Protein AF-A0A4V0XE23-F1 (afdb_monomer)

Solvent-accessible surface area (backbone atoms only — not comparable to full-atom values): 9603 Å² total; per-residue (Å²): 141,79,86,83,82,80,82,74,90,73,87,86,81,76,83,82,90,86,86,88,51,67,79,56,52,68,72,70,75,72,90,60,49,76,46,75,50,50,53,59,60,95,50,68,61,36,74,66,18,71,73,48,71,48,74,57,97,67,31,38,40,39,40,84,46,73,23,21,27,29,32,74,46,88,91,28,22,31,38,49,41,62,84,64,29,42,39,39,39,31,46,48,89,94,42,49,31,25,47,54,32,42,30,34,25,34,86,41,59,82,47,62,60,44,66,33,38,39,45,30,32,23,68,73,69,43,63,42,79,48,79,46,76,49,73,53,45,38,51,63,78,45,77,43,77,34,88,82,43,50,49,20,48,32,37,37,37,37,36,42,81,43,26,43,34,38,38,35,34,30,70

Radius of gyration: 17.95 Å; Cα contacts (8 Å, |Δi|>4): 398; chains: 1; bounding box: 54×28×55 Å

Secondary structure (DSSP, 8-state):
--PPPPPP----------S--HHHHHTT--PPPEEEEETTSSPPPBTTBPSS-EEETTEEEEETTTT-EEEEEGGGEEEESSSSEEEEEEESTT--BEEEEEEEEESSTT----EEEEEEEETTS-EEEEEEEPPTT--S-EEEE-TT--SEEEEEEEEETEEEEEEEEE-

Nearest PDB structures (foldseek):
  7rgw-assembly1_A  TM=5.720E-01  e=1.397E-02  Homo sapiens
  1o59-assembly1_A  TM=6.093E-01  e=2.661E-02  Saccharomyces cerevisiae
  4qaw-assembly7_G  TM=5.269E-01  e=2.522E-02  Paenibacillus barcinonensis
  8auw-assembly1_B  TM=6.608E-01  e=1.018E-01  Homo sapiens
  1sg3-assembly1_B  TM=5.186E-01  e=2.963E-02  Saccharomyces cerevisiae

Sequence (171 aa):
MRPTRTNVMGNRVERTGQGDSDERAESCRRELTVGRVLFGAGFPEGCPSEQGPWREAGLSFTNNRGNRWCSRYDYGFISSYGWPSQIKINPGADKTFALLAITVCHLNAVVREQFMVLDGVQCGGTHVTITRRTRARLTTPQSFLTPGLDNLYSLTISLGWLSLGELVVAS

Foldseek 3Di:
DDDDDDDDDDDDDDWDDDDDQDVQVVLQDDAWDKDKDFLLPQHFADQFGDADWDDDPQKTKAKPQNRTKYDDDPQTWIAHNDPDIKIKMAGPPSYFKAFFKWKKFASAQQAAKDKKWKWFQAGVRIIDIDIDIDHHRTRDIDMDGDPPRGRTRMIMIGQGRMTTGMTTMID

pLDDT: mean 77.7, std 19.17, range [31.7, 97.44]

Structure (mmCIF, N/CA/C/O backbone):
data_AF-A0A4V0XE23-F1
#
_entry.id   AF-A0A4V0XE23-F1
#
loop_
_atom_site.group_PDB
_atom_site.id
_atom_site.type_symbol
_atom_site.label_atom_id
_atom_site.label_alt_id
_atom_site.label_comp_id
_atom_site.label_asym_id
_atom_site.label_entity_id
_atom_site.label_seq_id
_atom_site.pdbx_PDB_ins_code
_atom_site.Cartn_x
_atom_site.Cartn_y
_atom_site.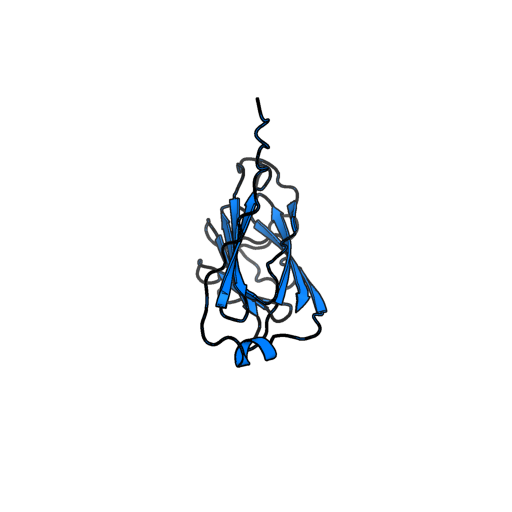Cartn_z
_atom_site.occupancy
_atom_site.B_iso_or_equiv
_atom_site.auth_seq_id
_atom_site.auth_comp_id
_atom_site.auth_asym_id
_atom_site.auth_atom_id
_atom_site.pdbx_PDB_model_num
ATOM 1 N N . MET A 1 1 ? 37.372 10.032 36.457 1.00 37.94 1 MET A N 1
ATOM 2 C CA . MET A 1 1 ? 37.051 9.472 35.126 1.00 37.94 1 MET A CA 1
ATOM 3 C C . MET A 1 1 ? 35.825 8.578 35.265 1.00 37.94 1 MET A C 1
ATOM 5 O O . MET A 1 1 ? 35.909 7.568 35.947 1.00 37.94 1 MET A O 1
ATOM 9 N N . ARG A 1 2 ? 34.672 8.989 34.726 1.00 31.70 2 ARG A N 1
ATOM 10 C CA . ARG A 1 2 ? 33.452 8.163 34.636 1.00 31.70 2 ARG A CA 1
ATOM 11 C C . ARG A 1 2 ? 33.207 7.871 33.152 1.00 31.70 2 ARG A C 1
ATOM 13 O O . ARG A 1 2 ? 33.330 8.812 32.371 1.00 31.70 2 ARG A O 1
ATOM 20 N N . PRO A 1 3 ? 32.898 6.630 32.744 1.00 34.66 3 PRO A N 1
ATOM 21 C CA . PRO A 1 3 ? 32.689 6.328 31.339 1.00 34.66 3 PRO A CA 1
ATOM 22 C C . PRO A 1 3 ? 31.281 6.746 30.905 1.00 34.66 3 PRO A C 1
ATOM 24 O O . PRO A 1 3 ? 30.278 6.386 31.523 1.00 34.66 3 PRO A O 1
ATOM 27 N N . THR A 1 4 ? 31.232 7.504 29.816 1.00 31.83 4 THR A N 1
ATOM 28 C CA . THR A 1 4 ? 30.037 7.826 29.038 1.00 31.83 4 THR A CA 1
ATOM 29 C C . THR A 1 4 ? 29.509 6.541 28.398 1.00 31.83 4 THR A C 1
ATOM 31 O O . THR A 1 4 ? 30.230 5.891 27.643 1.00 31.83 4 THR A O 1
ATOM 34 N N . ARG A 1 5 ? 28.263 6.148 28.689 1.00 33.94 5 ARG A N 1
ATOM 35 C CA . ARG A 1 5 ? 27.577 5.102 27.917 1.00 33.94 5 ARG A CA 1
ATOM 36 C C . ARG A 1 5 ? 26.957 5.724 26.668 1.00 33.94 5 ARG A C 1
ATOM 38 O O . ARG A 1 5 ? 26.112 6.609 26.755 1.00 33.94 5 ARG A O 1
ATOM 45 N N . THR A 1 6 ? 27.414 5.234 25.525 1.00 33.50 6 THR A N 1
ATOM 46 C CA . THR A 1 6 ? 26.929 5.503 24.172 1.00 33.50 6 THR A CA 1
ATOM 47 C C . THR A 1 6 ? 25.473 5.053 24.025 1.00 33.50 6 THR A C 1
ATOM 49 O O . THR A 1 6 ? 25.168 3.877 24.217 1.00 33.50 6 THR A O 1
ATOM 52 N N . ASN A 1 7 ? 24.580 5.979 23.670 1.00 33.03 7 ASN A N 1
ATOM 53 C CA . ASN A 1 7 ? 23.220 5.662 23.234 1.00 33.03 7 ASN A CA 1
ATOM 54 C C . ASN A 1 7 ? 23.277 4.999 21.850 1.00 33.03 7 ASN A C 1
ATOM 56 O O . ASN A 1 7 ? 23.792 5.582 20.895 1.00 33.03 7 ASN A O 1
ATOM 60 N N . VAL A 1 8 ? 22.750 3.780 21.749 1.00 38.47 8 VAL A N 1
ATOM 61 C CA . VAL A 1 8 ? 22.537 3.069 20.484 1.00 38.47 8 VAL A CA 1
ATOM 62 C C . VAL A 1 8 ? 21.305 3.662 19.794 1.00 38.47 8 VAL A C 1
ATOM 64 O O . VAL A 1 8 ? 20.291 3.915 20.441 1.00 38.47 8 VAL A O 1
ATOM 67 N N . MET A 1 9 ? 21.434 3.917 18.487 1.00 35.41 9 MET A N 1
ATOM 68 C CA . MET A 1 9 ? 20.431 4.529 17.609 1.00 35.41 9 MET A CA 1
ATOM 69 C C . MET A 1 9 ? 19.022 3.960 17.818 1.00 35.41 9 MET A C 1
ATOM 71 O O . MET A 1 9 ? 18.783 2.768 17.631 1.00 35.41 9 MET A O 1
ATOM 75 N N . GLY A 1 10 ? 18.103 4.849 18.195 1.00 34.12 10 GLY A N 1
ATOM 76 C CA . GLY A 1 10 ? 16.710 4.541 18.486 1.00 34.12 10 GLY A CA 1
ATOM 77 C C . GLY A 1 10 ? 15.831 4.467 17.239 1.00 34.12 10 GLY A C 1
ATOM 78 O O . GLY A 1 10 ? 15.929 5.290 16.330 1.00 34.12 10 GLY A O 1
ATOM 79 N N . ASN A 1 11 ? 14.911 3.503 17.250 1.00 37.56 11 ASN A N 1
ATOM 80 C CA . ASN A 1 11 ? 13.690 3.549 16.457 1.00 37.56 11 ASN A CA 1
ATOM 81 C C . ASN A 1 11 ? 12.875 4.763 16.922 1.00 37.56 11 ASN A C 1
ATOM 83 O O . ASN A 1 11 ? 12.450 4.810 18.077 1.00 37.56 11 ASN A O 1
ATOM 87 N N . ARG A 1 12 ? 12.673 5.757 16.054 1.00 38.53 12 ARG A N 1
ATOM 88 C CA . ARG A 1 12 ? 11.839 6.920 16.372 1.00 38.53 12 ARG A CA 1
ATOM 89 C C . ARG A 1 12 ? 10.411 6.638 15.916 1.00 38.53 12 ARG A C 1
ATOM 91 O O . ARG A 1 12 ? 10.129 6.645 14.724 1.00 38.53 12 ARG A O 1
ATOM 98 N N . VAL A 1 13 ? 9.541 6.359 16.879 1.00 41.22 13 VAL A N 1
ATOM 99 C CA . VAL A 1 13 ? 8.085 6.352 16.708 1.00 41.22 13 VAL A CA 1
ATOM 100 C C . VAL A 1 13 ? 7.589 7.667 17.297 1.00 41.22 13 VAL A C 1
ATOM 102 O O . VAL A 1 13 ? 7.742 7.888 18.496 1.00 41.22 13 VAL A O 1
ATOM 105 N N . GLU A 1 14 ? 7.049 8.560 16.473 1.00 38.91 14 GLU A N 1
ATOM 106 C CA . GLU A 1 14 ? 6.388 9.775 16.956 1.00 38.91 14 GLU A CA 1
ATOM 107 C C . GLU A 1 14 ? 4.887 9.506 17.054 1.00 38.91 14 GLU A C 1
ATOM 109 O O . GLU A 1 14 ? 4.259 9.133 16.069 1.00 38.91 14 GLU A O 1
ATOM 114 N N . ARG A 1 15 ? 4.322 9.652 18.257 1.00 38.53 15 ARG A N 1
ATOM 115 C CA . ARG A 1 15 ? 2.874 9.639 18.496 1.00 38.53 15 ARG A CA 1
ATOM 116 C C . ARG A 1 15 ? 2.469 11.013 19.007 1.00 38.53 15 ARG A C 1
ATOM 118 O O . ARG A 1 15 ? 3.000 11.466 20.018 1.00 38.53 15 ARG A O 1
ATOM 125 N N . THR A 1 16 ? 1.515 11.650 18.347 1.00 48.06 16 THR A N 1
ATOM 126 C CA . THR A 1 16 ? 0.855 12.868 18.824 1.00 48.06 16 THR A CA 1
ATOM 127 C C . THR A 1 16 ? -0.654 12.681 18.713 1.00 48.06 16 THR A C 1
ATOM 129 O O . THR A 1 16 ? -1.159 12.316 17.656 1.00 48.06 16 THR A O 1
ATOM 132 N N . GLY A 1 17 ? -1.372 12.912 19.815 1.00 39.53 17 GLY A N 1
ATOM 133 C CA . GLY A 1 17 ? -2.836 12.931 19.839 1.00 39.53 17 GLY A CA 1
ATOM 134 C C . GLY A 1 17 ? -3.413 12.649 21.225 1.00 39.53 17 GLY A C 1
ATOM 135 O O . GLY A 1 17 ? -3.223 11.563 21.762 1.00 39.53 17 GLY A O 1
ATOM 136 N N . GLN A 1 18 ? -4.122 13.632 21.786 1.00 44.66 18 GLN A N 1
ATOM 137 C CA . GLN A 1 18 ? -4.947 13.511 22.988 1.00 44.66 18 GLN A CA 1
ATOM 138 C C . GLN A 1 18 ? -6.285 14.220 22.736 1.00 44.66 18 GLN A C 1
ATOM 140 O O . GLN A 1 18 ? -6.281 15.390 22.358 1.00 44.66 18 GLN A O 1
ATOM 145 N N . GLY A 1 19 ? -7.396 13.503 22.948 1.00 41.81 19 GLY A N 1
ATOM 146 C CA . GLY A 1 19 ? -8.774 14.015 22.915 1.00 41.81 19 GLY A CA 1
ATOM 147 C C . GLY A 1 19 ? -9.736 13.129 22.106 1.00 41.81 19 GLY A C 1
ATOM 148 O O . GLY A 1 19 ? -9.580 13.032 20.895 1.00 41.81 19 GLY A O 1
ATOM 149 N N . ASP A 1 20 ? -10.717 12.524 22.790 1.00 42.09 20 ASP A N 1
ATOM 150 C CA . ASP A 1 20 ? -11.895 11.774 22.286 1.00 42.09 20 ASP A CA 1
ATOM 151 C C . ASP A 1 20 ? -11.689 10.364 21.684 1.00 42.09 20 ASP A C 1
ATOM 153 O O . ASP A 1 20 ? -12.219 10.020 20.627 1.00 42.09 20 ASP A O 1
ATOM 157 N N . SER A 1 21 ? -10.940 9.500 22.379 1.00 54.06 21 SER A N 1
ATOM 158 C CA . SER A 1 21 ? -10.555 8.155 21.913 1.00 54.06 21 SER A CA 1
ATOM 159 C C . SER A 1 21 ? -11.509 7.002 22.252 1.00 54.06 21 SER A C 1
ATOM 161 O O . SER A 1 21 ? -11.397 5.945 21.631 1.00 54.06 21 SER A O 1
ATOM 163 N N . ASP A 1 22 ? -12.424 7.151 23.209 1.00 46.91 22 ASP A N 1
ATOM 164 C CA . ASP A 1 22 ? -12.903 5.965 23.938 1.00 46.91 22 ASP A CA 1
ATOM 165 C C . ASP A 1 22 ? -14.047 5.211 23.229 1.00 46.91 22 ASP A C 1
ATOM 167 O O . ASP A 1 22 ? -14.004 3.986 23.153 1.00 46.91 22 ASP A O 1
ATOM 171 N N . GLU A 1 23 ? -14.992 5.895 22.572 1.00 45.28 23 GLU A N 1
ATOM 172 C CA . GLU A 1 23 ? -16.028 5.215 21.761 1.00 45.28 23 GLU A CA 1
ATOM 173 C C . GLU A 1 23 ? -15.490 4.669 20.426 1.00 45.28 23 GLU A C 1
ATOM 175 O O . GLU A 1 23 ? -15.979 3.664 19.908 1.00 45.28 23 GLU A O 1
ATOM 180 N N . ARG A 1 24 ? -14.443 5.290 19.866 1.00 48.53 24 ARG A N 1
ATOM 181 C CA . ARG A 1 24 ? -13.800 4.813 18.629 1.00 48.53 24 ARG A CA 1
ATOM 182 C C . ARG A 1 24 ? -12.852 3.639 18.874 1.00 48.53 24 ARG A C 1
ATOM 184 O O . ARG A 1 24 ? -12.697 2.811 17.982 1.00 48.53 24 ARG A O 1
ATOM 191 N N . ALA A 1 25 ? -12.233 3.553 20.052 1.00 46.69 25 ALA A N 1
ATOM 192 C CA . ALA A 1 25 ? -11.302 2.480 20.401 1.00 46.69 25 ALA A CA 1
ATOM 193 C C . ALA A 1 25 ? -11.997 1.121 20.603 1.00 46.69 25 ALA A C 1
ATOM 195 O O . ALA A 1 25 ? -11.429 0.090 20.230 1.00 46.69 25 ALA A O 1
ATOM 196 N N . GLU A 1 26 ? -13.227 1.107 21.126 1.00 45.44 26 GLU A N 1
ATOM 197 C CA . GLU A 1 26 ? -13.966 -0.131 21.422 1.00 45.44 26 GLU A CA 1
ATOM 198 C C . GLU A 1 26 ? -14.444 -0.848 20.140 1.00 45.44 26 GLU A C 1
ATOM 200 O O . GLU A 1 26 ? -14.482 -2.076 20.077 1.00 45.44 26 GLU A O 1
ATOM 205 N N . SER A 1 27 ? -14.700 -0.110 19.051 1.00 50.97 27 SER A N 1
ATOM 206 C CA . SER A 1 27 ? -15.101 -0.681 17.751 1.00 50.97 27 SER A CA 1
ATOM 207 C C . SER A 1 27 ? -13.962 -1.395 16.993 1.00 50.97 27 SER A C 1
ATOM 209 O O . SER A 1 27 ? -14.199 -1.957 15.920 1.00 50.97 27 SER A O 1
ATOM 211 N N . CYS A 1 28 ? -12.728 -1.377 17.511 1.00 53.59 28 CYS A N 1
ATOM 212 C CA . CYS A 1 28 ? -11.514 -1.748 16.772 1.00 53.59 28 CYS A CA 1
ATOM 213 C C . CYS A 1 28 ? -10.889 -3.100 17.172 1.00 53.59 28 CYS A C 1
ATOM 215 O O . CYS A 1 28 ? -9.766 -3.399 16.769 1.00 53.59 28 CYS A O 1
ATOM 217 N N . ARG A 1 29 ? -11.601 -3.952 17.924 1.00 52.47 29 ARG A N 1
ATOM 218 C CA . ARG A 1 29 ? -11.175 -5.336 18.207 1.00 52.47 29 ARG A CA 1
ATOM 219 C C . ARG A 1 29 ? -12.088 -6.343 17.516 1.00 52.47 29 ARG A C 1
ATOM 221 O O . ARG A 1 29 ? -13.217 -6.562 17.941 1.00 52.47 29 ARG A O 1
ATOM 228 N N . ARG A 1 30 ? -11.580 -6.991 16.469 1.00 55.75 30 ARG A N 1
ATOM 229 C CA . ARG A 1 30 ? -12.173 -8.194 15.866 1.00 55.75 30 ARG A CA 1
ATOM 230 C C . ARG A 1 30 ? -11.077 -9.219 15.595 1.00 55.75 30 ARG A C 1
ATOM 232 O O . ARG A 1 30 ? -9.915 -8.850 15.438 1.00 55.75 30 ARG A O 1
ATOM 239 N N . GLU A 1 31 ? -11.450 -10.496 15.576 1.00 55.56 31 GLU A N 1
ATOM 240 C CA . GLU A 1 31 ? -10.579 -11.568 15.091 1.00 55.56 31 GLU A CA 1
ATOM 241 C C . GLU A 1 31 ? -10.178 -11.271 13.642 1.00 55.56 31 GLU A C 1
ATOM 243 O O . GLU A 1 31 ? -11.039 -11.065 12.788 1.00 55.56 31 GLU A O 1
ATOM 248 N N . LEU A 1 32 ? -8.871 -11.204 13.383 1.00 62.53 32 LEU A N 1
ATOM 249 C CA . LEU A 1 32 ? -8.323 -10.899 12.065 1.00 62.53 32 LEU A CA 1
ATOM 250 C C . LEU A 1 32 ? -8.039 -12.202 11.319 1.00 62.53 32 LEU A C 1
ATOM 252 O O . LEU A 1 32 ? -7.315 -13.063 11.825 1.00 62.53 32 LEU A O 1
ATOM 256 N N . THR A 1 33 ? -8.540 -12.328 10.092 1.00 74.56 33 THR A N 1
ATOM 257 C CA . THR A 1 33 ? -8.155 -13.428 9.202 1.00 74.56 33 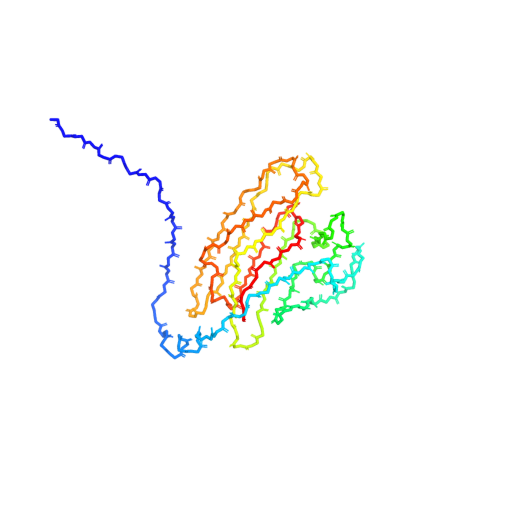THR A CA 1
ATOM 258 C C . THR A 1 33 ? -6.950 -12.999 8.377 1.00 74.56 33 THR A C 1
ATOM 260 O O . THR A 1 33 ? -6.978 -11.962 7.716 1.00 74.56 33 THR A O 1
ATOM 263 N N . VAL A 1 34 ? -5.875 -13.793 8.402 1.00 82.06 34 VAL A N 1
ATOM 264 C CA . VAL A 1 34 ? -4.686 -13.529 7.580 1.00 82.06 34 VAL A CA 1
ATOM 265 C C . VAL A 1 34 ? -4.951 -13.966 6.141 1.00 82.06 34 VAL A C 1
ATOM 267 O O . VAL A 1 34 ? -5.307 -15.115 5.888 1.00 82.06 34 VAL A O 1
ATOM 270 N N . GLY A 1 35 ? -4.735 -13.053 5.199 1.00 82.25 35 GLY A N 1
ATOM 271 C CA . GLY A 1 35 ? -4.907 -13.269 3.768 1.00 82.25 35 GLY A CA 1
ATOM 272 C C . GLY A 1 35 ? -3.738 -12.723 2.949 1.00 82.25 35 GLY A C 1
ATOM 273 O O . GLY A 1 35 ? -2.909 -11.945 3.427 1.00 82.25 35 GLY A O 1
ATOM 274 N N . ARG A 1 36 ? -3.669 -13.143 1.682 1.00 84.12 36 ARG A N 1
ATOM 275 C CA . ARG A 1 36 ? -2.689 -12.657 0.702 1.00 84.12 36 ARG A CA 1
ATOM 276 C C . ARG A 1 36 ? -3.428 -11.931 -0.411 1.00 84.12 36 ARG A C 1
ATOM 278 O O . ARG A 1 36 ? -4.328 -12.500 -1.020 1.00 84.12 36 ARG A O 1
ATOM 285 N N . VAL A 1 37 ? -3.020 -10.700 -0.690 1.00 81.50 37 VAL A N 1
ATOM 286 C CA . VAL A 1 37 ? -3.464 -9.943 -1.862 1.00 81.50 37 VAL A CA 1
ATOM 287 C C . VAL A 1 37 ? -2.404 -10.116 -2.939 1.00 81.50 37 VAL A C 1
ATOM 289 O O . VAL A 1 37 ? -1.295 -9.586 -2.826 1.00 81.50 37 VAL A O 1
ATOM 292 N N . LEU A 1 38 ? -2.745 -10.885 -3.970 1.00 76.44 38 LEU A N 1
ATOM 293 C CA . LEU A 1 38 ? -1.879 -11.148 -5.112 1.00 76.44 38 LEU A CA 1
ATOM 294 C C . LEU A 1 38 ? -2.316 -10.268 -6.280 1.00 76.44 38 LEU A C 1
ATOM 296 O O . LEU A 1 38 ? -3.317 -10.549 -6.930 1.00 76.44 38 LEU A O 1
ATOM 300 N N . PHE A 1 39 ? -1.533 -9.241 -6.603 1.00 69.00 39 PHE A N 1
ATOM 301 C CA . PHE A 1 39 ? -1.841 -8.348 -7.728 1.00 69.00 39 PHE A CA 1
ATOM 302 C C . PHE A 1 39 ? -1.700 -9.024 -9.104 1.00 69.00 39 PHE A C 1
ATOM 304 O O . PHE A 1 39 ? -2.034 -8.438 -10.127 1.00 69.00 39 PHE A O 1
ATOM 311 N N . GLY A 1 40 ? -1.231 -10.273 -9.146 1.00 63.06 40 GLY A N 1
ATOM 312 C CA . GLY A 1 40 ? -1.217 -11.089 -10.356 1.00 63.06 40 GLY A CA 1
ATOM 313 C C . GLY A 1 40 ? -2.573 -11.711 -10.714 1.00 63.06 40 GLY A C 1
ATOM 314 O O . GLY A 1 40 ? -2.747 -12.100 -11.869 1.00 63.06 40 GLY A O 1
ATOM 315 N N . ALA A 1 41 ? -3.528 -11.816 -9.781 1.00 64.62 41 ALA A N 1
ATOM 316 C CA . ALA A 1 41 ? -4.827 -12.466 -9.986 1.00 64.62 41 ALA A CA 1
ATOM 317 C C . ALA A 1 41 ? -5.974 -11.450 -9.858 1.00 64.62 41 ALA A C 1
ATOM 319 O O . ALA A 1 41 ? -6.069 -10.750 -8.859 1.00 64.62 41 ALA A O 1
ATOM 320 N N . GLY A 1 42 ? -6.833 -11.342 -10.879 1.00 67.69 42 GLY A N 1
ATOM 321 C CA . GLY A 1 42 ? -8.009 -10.454 -10.847 1.00 67.69 42 GLY A CA 1
ATOM 322 C C . GLY A 1 42 ? -7.710 -8.951 -10.939 1.00 67.69 42 GLY A C 1
ATOM 323 O O . GLY A 1 42 ? -8.607 -8.134 -10.742 1.00 67.69 42 GLY A O 1
ATOM 324 N N . PHE A 1 43 ? -6.464 -8.571 -11.224 1.00 74.44 43 PHE A N 1
ATOM 325 C CA . PHE A 1 43 ? -6.056 -7.178 -11.384 1.00 74.44 43 PHE A CA 1
ATOM 326 C C . PHE A 1 43 ? -6.382 -6.650 -12.794 1.00 74.44 43 PHE A C 1
ATOM 328 O O . PHE A 1 43 ? -6.247 -7.422 -13.746 1.00 74.44 43 PHE A O 1
ATOM 335 N N . PRO A 1 44 ? -6.781 -5.370 -12.968 1.00 78.12 44 PRO A N 1
ATOM 336 C CA . PRO A 1 44 ? -7.109 -4.820 -14.283 1.00 78.12 44 PRO A CA 1
ATOM 337 C C . PRO A 1 44 ? -5.942 -4.962 -15.258 1.00 78.12 44 PRO A C 1
ATOM 339 O O . PRO A 1 44 ? -4.841 -4.502 -14.952 1.00 78.12 44 PRO A O 1
ATOM 342 N N . GLU A 1 45 ? -6.177 -5.590 -16.410 1.00 79.94 45 GLU A N 1
ATOM 343 C CA . GLU A 1 45 ? -5.158 -5.827 -17.439 1.00 79.94 45 GLU A CA 1
ATOM 344 C C . GLU 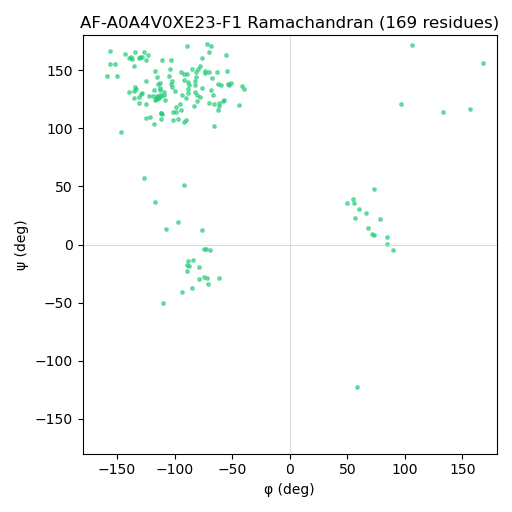A 1 45 ? -4.870 -4.566 -18.274 1.00 79.94 45 GLU A C 1
ATOM 346 O O . GLU A 1 45 ? -5.730 -3.696 -18.431 1.00 79.94 45 GLU A O 1
ATOM 351 N N . GLY A 1 46 ? -3.657 -4.477 -18.830 1.00 80.38 46 GLY A N 1
ATOM 352 C CA . GLY A 1 46 ? -3.254 -3.437 -19.781 1.00 80.38 46 GLY A CA 1
ATOM 353 C C . GLY A 1 46 ? -2.322 -2.366 -19.206 1.00 80.38 46 GLY A C 1
ATOM 354 O O . GLY A 1 46 ? -2.052 -2.302 -18.006 1.00 80.38 46 GLY A O 1
ATOM 355 N N . CYS A 1 47 ? -1.804 -1.512 -20.096 1.00 82.31 47 CYS A N 1
ATOM 356 C CA . CYS A 1 47 ? -0.983 -0.350 -19.747 1.00 82.31 47 CYS A CA 1
ATOM 357 C C . CYS A 1 47 ? -1.233 0.801 -20.751 1.00 82.31 47 CYS A C 1
ATOM 359 O O . CYS A 1 47 ? -0.636 0.804 -21.830 1.00 82.31 47 CYS A O 1
ATOM 361 N N . PRO A 1 48 ? -2.107 1.777 -20.426 1.00 86.00 48 PRO A N 1
ATOM 362 C CA . PRO A 1 48 ? -2.927 1.838 -19.212 1.00 86.00 48 PRO A CA 1
ATOM 363 C C . PRO A 1 48 ? -4.045 0.785 -19.204 1.00 86.00 48 PRO A C 1
ATOM 365 O O . PRO A 1 48 ? -4.601 0.460 -20.249 1.00 86.00 48 PRO A O 1
ATOM 368 N N . SER A 1 49 ? -4.406 0.305 -18.017 1.00 85.75 49 SER A N 1
ATOM 369 C CA . SER A 1 49 ? -5.643 -0.443 -17.784 1.00 85.75 49 SER A CA 1
ATOM 370 C C . SER A 1 49 ? -6.884 0.441 -17.937 1.00 85.75 49 SER A C 1
ATOM 372 O O . SER A 1 49 ? -6.795 1.677 -17.944 1.00 85.75 49 SER A O 1
ATOM 374 N N . GLU A 1 50 ? -8.062 -0.185 -17.929 1.00 85.06 50 GLU A N 1
ATOM 375 C CA . GLU A 1 50 ? -9.313 0.529 -17.671 1.00 85.06 50 GLU A CA 1
ATOM 376 C C . GLU A 1 50 ? -9.248 1.304 -16.346 1.00 85.06 50 GLU A C 1
ATOM 378 O O . GLU A 1 50 ? -8.537 0.936 -15.403 1.00 85.06 50 GLU A O 1
ATOM 383 N N . GLN A 1 51 ? -9.971 2.421 -16.302 1.00 88.25 51 GLN A N 1
ATOM 384 C CA . GLN A 1 51 ? -9.993 3.322 -15.159 1.00 88.25 51 GLN A CA 1
ATOM 385 C C . GLN A 1 51 ? -10.937 2.796 -14.075 1.00 88.25 51 GLN A C 1
ATOM 387 O O . GLN A 1 51 ? -12.136 2.670 -14.306 1.00 88.25 51 GLN A O 1
ATOM 392 N N . GLY A 1 52 ? -10.423 2.596 -12.860 1.00 87.38 52 GLY A N 1
ATOM 393 C CA . GLY A 1 52 ? -11.270 2.252 -11.719 1.00 87.38 52 GLY A CA 1
ATOM 394 C C . GLY A 1 52 ? -10.503 1.782 -10.482 1.00 87.38 52 GLY A C 1
ATOM 395 O O . GLY A 1 52 ? -9.360 1.329 -10.591 1.00 87.38 52 GLY A O 1
ATOM 396 N N . PRO A 1 53 ? -11.104 1.904 -9.282 1.00 88.94 53 PRO A N 1
ATOM 397 C CA . PRO A 1 53 ? -10.534 1.302 -8.086 1.00 88.94 53 PRO A CA 1
ATOM 398 C C . PRO A 1 53 ? -10.485 -0.219 -8.251 1.00 88.94 53 PRO A C 1
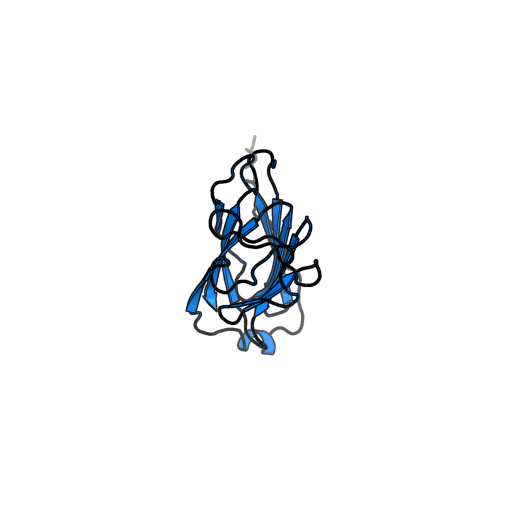ATOM 400 O O . PRO A 1 53 ? -11.452 -0.828 -8.708 1.00 88.94 53 PRO A O 1
ATOM 403 N N . TRP A 1 54 ? -9.389 -0.834 -7.823 1.00 88.38 54 TRP A N 1
ATOM 404 C CA . TRP A 1 54 ? -9.308 -2.288 -7.719 1.00 88.38 54 TRP A CA 1
ATOM 405 C C . TRP A 1 54 ? -9.722 -2.733 -6.316 1.00 88.38 54 TRP A C 1
ATOM 407 O O . TRP A 1 54 ? -9.515 -1.997 -5.349 1.00 88.38 54 TRP A O 1
ATOM 417 N N . ARG A 1 55 ? -10.344 -3.905 -6.184 1.00 89.12 55 ARG A N 1
ATOM 418 C CA . ARG A 1 55 ? -10.848 -4.414 -4.905 1.00 89.12 55 ARG A CA 1
ATOM 419 C C . ARG A 1 55 ? -10.479 -5.877 -4.749 1.00 89.12 55 ARG A C 1
ATOM 421 O O . ARG A 1 55 ? -10.719 -6.652 -5.663 1.00 89.12 55 ARG A O 1
ATOM 428 N N . GLU A 1 56 ? -9.944 -6.228 -3.589 1.00 86.94 56 GLU A N 1
ATOM 429 C CA . GLU A 1 56 ? -9.518 -7.590 -3.260 1.00 86.94 56 GLU A CA 1
ATOM 430 C C . GLU A 1 56 ? -9.458 -7.741 -1.738 1.00 86.94 56 GLU A C 1
ATOM 432 O O . GLU A 1 56 ? -9.127 -6.777 -1.045 1.00 86.94 56 GLU A O 1
ATOM 437 N N . ALA A 1 57 ? -9.799 -8.918 -1.206 1.00 84.81 57 ALA A N 1
ATOM 438 C CA . ALA A 1 57 ? -9.771 -9.207 0.235 1.00 84.81 57 ALA A CA 1
ATOM 439 C C . ALA A 1 57 ? -10.475 -8.152 1.129 1.00 84.81 57 ALA A C 1
ATOM 441 O O . ALA A 1 57 ? -10.021 -7.836 2.224 1.00 84.81 57 ALA A O 1
ATOM 442 N N . GLY A 1 58 ? -11.575 -7.551 0.657 1.00 86.88 58 GLY A N 1
ATOM 443 C CA . GL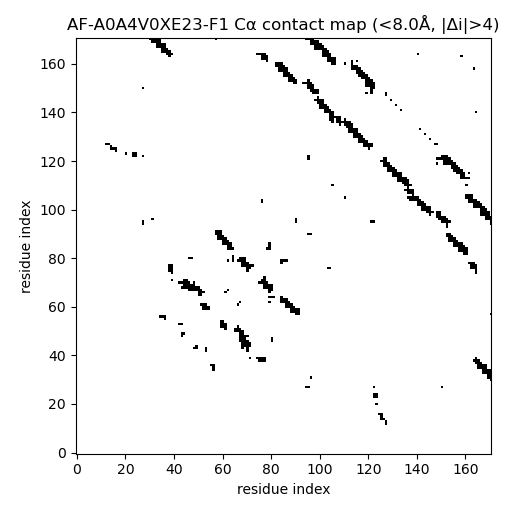Y A 1 58 ? -12.295 -6.506 1.402 1.00 86.88 58 GLY A CA 1
ATOM 444 C C . GLY A 1 58 ? -11.587 -5.142 1.464 1.00 86.88 58 GLY A C 1
ATOM 445 O O . GLY A 1 58 ? -12.067 -4.240 2.156 1.00 86.88 58 GLY A O 1
ATOM 446 N N . LEU A 1 59 ? -10.489 -4.975 0.722 1.00 91.31 59 LEU A N 1
ATOM 447 C CA . LEU A 1 59 ? -9.738 -3.735 0.563 1.00 91.31 59 LEU A CA 1
ATOM 448 C C . LEU A 1 59 ? -10.031 -3.091 -0.798 1.00 91.31 59 LEU A C 1
ATOM 450 O O . LEU A 1 59 ? -10.327 -3.762 -1.785 1.00 91.31 59 LEU A O 1
ATOM 454 N N . SER A 1 60 ? -9.930 -1.768 -0.848 1.00 92.12 60 SER A N 1
ATOM 455 C CA . SER A 1 60 ? -9.999 -0.944 -2.051 1.00 92.12 60 SER A CA 1
ATOM 456 C C . SER A 1 60 ? -8.645 -0.301 -2.304 1.00 92.12 60 SER A C 1
ATOM 458 O O . SER A 1 60 ? -8.073 0.317 -1.409 1.00 92.12 60 SER A O 1
ATOM 460 N N . PHE A 1 61 ? -8.189 -0.369 -3.548 1.00 91.06 61 PHE A N 1
ATOM 461 C CA . PHE A 1 61 ? -6.914 0.145 -4.020 1.00 91.06 61 PHE A CA 1
ATOM 462 C C . PHE A 1 61 ? -7.161 1.241 -5.053 1.00 91.06 61 PHE A C 1
ATOM 464 O O . PHE A 1 61 ? -7.842 1.037 -6.060 1.00 91.06 61 PHE A O 1
ATOM 471 N N . THR A 1 62 ? -6.597 2.416 -4.803 1.00 91.44 62 THR A N 1
ATOM 472 C CA . THR A 1 62 ? -6.635 3.574 -5.707 1.00 91.44 62 THR A CA 1
ATOM 473 C C . THR A 1 62 ? -5.229 4.109 -5.930 1.00 91.44 62 THR A C 1
ATOM 475 O O . THR A 1 62 ? -4.320 3.809 -5.156 1.00 91.44 62 THR A O 1
ATOM 478 N N . ASN A 1 63 ? -5.022 4.888 -6.988 1.00 87.94 63 ASN A N 1
ATOM 479 C CA . ASN A 1 63 ? -3.740 5.524 -7.259 1.00 87.94 63 ASN A CA 1
ATOM 480 C C . ASN A 1 63 ? -3.891 6.973 -7.734 1.00 87.94 63 ASN A C 1
ATOM 482 O O . ASN A 1 63 ? -4.938 7.401 -8.219 1.00 87.94 63 ASN A O 1
ATOM 486 N N . ASN A 1 64 ? -2.801 7.729 -7.631 1.00 87.00 64 ASN A N 1
ATOM 487 C CA . ASN A 1 64 ? -2.721 9.135 -8.038 1.00 87.00 64 ASN A CA 1
ATOM 488 C C . ASN A 1 64 ? -2.632 9.352 -9.567 1.00 87.00 64 ASN A C 1
ATOM 490 O O . ASN A 1 64 ? -2.313 10.451 -10.024 1.00 87.00 64 ASN A O 1
ATOM 494 N N . ARG A 1 65 ? -2.895 8.316 -10.368 1.00 86.06 65 ARG A N 1
ATOM 495 C CA . ARG A 1 65 ? -2.841 8.310 -11.839 1.00 86.06 65 ARG A CA 1
ATOM 496 C C . ARG A 1 65 ? -4.212 8.033 -12.450 1.00 86.06 65 ARG A C 1
ATOM 498 O O . ARG A 1 65 ? -4.344 7.345 -13.458 1.00 86.06 65 ARG A O 1
ATOM 505 N N . GLY A 1 66 ? -5.250 8.564 -11.806 1.00 85.12 66 GLY A N 1
ATOM 506 C CA . GLY A 1 66 ? -6.634 8.392 -12.240 1.00 85.12 66 GLY A CA 1
ATOM 507 C C . GLY A 1 66 ? -7.119 6.949 -12.125 1.00 85.12 66 GLY A C 1
ATOM 508 O O . GLY A 1 66 ? -7.983 6.557 -12.898 1.00 85.12 66 GLY A O 1
ATOM 509 N N . ASN A 1 67 ? -6.558 6.159 -11.200 1.00 87.19 67 ASN A N 1
ATOM 510 C CA . ASN A 1 67 ? -6.844 4.731 -11.042 1.00 87.19 67 ASN A CA 1
ATOM 511 C C . ASN A 1 67 ? -6.615 3.919 -12.323 1.00 87.19 67 ASN A C 1
ATOM 513 O O . ASN A 1 67 ? -7.360 2.987 -12.620 1.00 87.19 67 ASN A O 1
ATOM 517 N N . ARG A 1 68 ? -5.591 4.303 -13.088 1.00 87.19 68 ARG A N 1
ATOM 518 C CA . ARG A 1 68 ? -5.077 3.524 -14.212 1.00 87.19 68 ARG A CA 1
ATOM 519 C C . ARG A 1 68 ? -3.805 2.825 -13.793 1.00 87.19 68 ARG A C 1
ATOM 521 O O . ARG A 1 68 ? -2.966 3.393 -13.085 1.00 87.19 68 ARG A O 1
ATOM 528 N N . TRP A 1 69 ? -3.657 1.596 -14.239 1.00 82.88 69 TRP A N 1
ATOM 529 C CA . TRP A 1 69 ? -2.568 0.729 -13.838 1.00 82.88 69 TRP A CA 1
ATOM 530 C C . TRP A 1 69 ? -1.789 0.256 -15.058 1.00 82.88 69 TRP A C 1
ATOM 532 O O . TRP A 1 69 ? -2.249 0.386 -16.189 1.00 82.88 69 TRP A O 1
ATOM 542 N N . CYS A 1 70 ? -0.589 -0.253 -14.819 1.00 80.38 70 CYS A N 1
ATOM 543 C CA . CYS A 1 70 ? 0.190 -0.995 -15.794 1.00 80.38 70 CYS A CA 1
ATOM 544 C C . CYS A 1 70 ? 0.474 -2.379 -15.215 1.00 80.38 70 CYS A C 1
ATOM 546 O O . CYS A 1 70 ? 1.231 -2.524 -14.248 1.00 80.38 70 CYS A O 1
ATOM 548 N N . SER A 1 71 ? -0.179 -3.375 -15.803 1.00 71.06 71 SER A N 1
ATOM 549 C CA . SER A 1 71 ? -0.109 -4.796 -15.460 1.00 71.06 71 SER A CA 1
ATOM 550 C C . SER A 1 71 ? -0.029 -5.616 -16.762 1.00 71.06 71 SER A C 1
ATOM 552 O O . SER A 1 71 ? -0.402 -5.133 -17.829 1.00 71.06 71 SER A O 1
ATOM 554 N N . ARG A 1 72 ? 0.430 -6.866 -16.791 1.00 60.53 72 ARG A N 1
ATOM 555 C CA . ARG A 1 72 ? 1.349 -7.575 -15.895 1.00 60.53 72 ARG A CA 1
ATOM 556 C C . ARG A 1 72 ? 2.772 -7.340 -16.408 1.00 60.53 72 ARG A C 1
ATOM 558 O O . ARG A 1 72 ? 3.018 -7.513 -17.599 1.00 60.53 72 ARG A O 1
ATOM 565 N N . TYR A 1 73 ? 3.706 -7.009 -15.524 1.00 61.78 73 TYR A N 1
ATOM 566 C CA . TYR A 1 73 ? 5.129 -7.214 -15.815 1.00 61.78 73 TYR A CA 1
ATOM 567 C C . TYR A 1 73 ? 5.543 -8.619 -15.363 1.00 61.78 73 TYR A C 1
ATOM 569 O O . TYR A 1 73 ? 4.763 -9.308 -14.692 1.00 61.78 73 TYR A O 1
ATOM 577 N N . ASP A 1 74 ? 6.754 -9.049 -15.728 1.00 55.50 74 ASP A N 1
ATOM 578 C CA . ASP A 1 74 ? 7.328 -10.324 -15.288 1.00 55.50 74 ASP A CA 1
ATOM 579 C C . ASP A 1 74 ? 7.035 -10.586 -13.796 1.00 55.50 74 ASP A C 1
ATOM 581 O O . ASP A 1 74 ? 7.125 -9.686 -12.957 1.00 55.50 74 ASP A O 1
ATOM 585 N N . TYR A 1 75 ? 6.658 -11.828 -13.472 1.00 56.34 75 TYR A N 1
ATOM 586 C CA . TYR A 1 75 ? 6.276 -12.293 -12.127 1.00 56.34 75 TYR A CA 1
ATOM 587 C C . TYR A 1 75 ? 4.956 -11.736 -11.548 1.00 56.34 75 TYR A C 1
ATOM 589 O O . TYR A 1 75 ? 4.707 -11.895 -10.354 1.00 56.34 75 TYR A O 1
ATOM 597 N N . GLY A 1 76 ? 4.086 -11.120 -12.359 1.00 62.00 76 GLY A N 1
ATOM 598 C CA . GLY A 1 76 ? 2.750 -10.687 -11.914 1.00 62.00 76 GLY A CA 1
ATOM 599 C C . GLY A 1 76 ? 2.750 -9.388 -11.104 1.00 62.00 76 GLY A C 1
ATOM 600 O O . GLY A 1 76 ? 1.817 -9.135 -10.344 1.00 62.00 76 GLY A O 1
ATOM 601 N N . PHE A 1 77 ? 3.795 -8.572 -11.263 1.00 71.50 77 PHE A N 1
ATOM 602 C CA . PHE A 1 77 ? 3.926 -7.276 -10.606 1.00 71.50 77 PHE A CA 1
ATOM 603 C C . PHE A 1 77 ? 3.138 -6.187 -11.337 1.00 71.50 77 PHE A C 1
ATOM 605 O O . PHE A 1 77 ? 3.015 -6.191 -12.567 1.00 71.50 77 PHE A O 1
ATOM 612 N N . ILE A 1 78 ? 2.658 -5.219 -10.559 1.00 74.25 78 ILE A N 1
ATOM 613 C CA . ILE A 1 78 ? 1.890 -4.070 -11.033 1.00 74.25 78 ILE A CA 1
ATOM 614 C C . ILE A 1 78 ? 2.622 -2.760 -10.749 1.00 74.25 78 ILE A C 1
ATOM 616 O O . ILE A 1 78 ? 3.316 -2.605 -9.741 1.00 74.25 78 ILE A O 1
ATOM 620 N N . SER A 1 79 ? 2.418 -1.776 -11.615 1.00 73.00 79 SER A N 1
ATOM 621 C CA . SER A 1 79 ? 2.793 -0.385 -11.357 1.00 73.00 79 SER A CA 1
ATOM 622 C C . SER A 1 79 ? 1.628 0.551 -11.663 1.00 73.00 79 SER A C 1
ATOM 624 O O . SER A 1 79 ? 0.682 0.172 -12.355 1.00 73.00 79 SER A O 1
ATOM 626 N N . SER A 1 80 ? 1.643 1.776 -11.129 1.00 65.31 80 SER A N 1
ATOM 627 C CA . SER A 1 80 ? 0.669 2.778 -11.578 1.00 65.31 80 SER A CA 1
ATOM 628 C C . SER A 1 80 ? 1.038 3.286 -12.971 1.00 65.31 80 SER A C 1
ATOM 630 O O . SER A 1 80 ? 2.222 3.380 -13.300 1.00 65.31 80 SER A O 1
ATOM 632 N N . TYR A 1 81 ? 0.037 3.661 -13.768 1.00 63.28 81 TYR A N 1
ATOM 633 C CA . TYR A 1 81 ? 0.270 4.278 -15.070 1.00 63.28 81 TYR A CA 1
ATOM 634 C C . TYR A 1 81 ? 0.939 5.655 -14.909 1.00 63.28 81 TYR A C 1
ATOM 636 O O . TYR A 1 81 ? 0.289 6.639 -14.573 1.00 63.28 81 TYR A O 1
ATOM 644 N N . GLY A 1 82 ? 2.248 5.731 -15.148 1.00 64.75 82 GLY A N 1
ATOM 645 C CA . GLY A 1 82 ? 3.043 6.949 -14.974 1.00 64.75 82 GLY A CA 1
ATOM 646 C C . GLY A 1 82 ? 3.758 7.001 -13.621 1.00 64.75 82 GLY A C 1
ATOM 647 O O . GLY A 1 82 ? 3.148 6.990 -12.553 1.00 64.75 82 GLY A O 1
ATOM 648 N N . TRP A 1 83 ? 5.083 7.096 -13.670 1.00 67.25 83 TRP A N 1
ATOM 649 C CA . TRP A 1 83 ? 5.966 7.095 -12.503 1.00 67.25 83 TRP A CA 1
ATOM 650 C C . TRP A 1 83 ? 6.205 8.516 -11.965 1.00 67.25 83 TRP A C 1
ATOM 652 O O . TRP A 1 83 ? 6.263 9.451 -12.764 1.00 67.25 83 TRP A O 1
ATOM 662 N N . PRO A 1 84 ? 6.378 8.725 -10.641 1.00 64.38 84 PRO A N 1
ATOM 663 C CA . PRO A 1 84 ? 6.293 7.760 -9.534 1.00 64.38 84 PRO A CA 1
ATOM 664 C C . PRO A 1 84 ? 4.849 7.448 -9.096 1.00 64.38 84 PRO A C 1
ATOM 666 O O . PRO A 1 84 ? 3.974 8.313 -9.192 1.00 64.38 84 PRO A O 1
ATOM 669 N N . SER A 1 85 ? 4.625 6.231 -8.583 1.00 74.75 85 SER A N 1
ATOM 670 C CA . SER A 1 85 ? 3.306 5.760 -8.118 1.00 74.75 85 SER A CA 1
ATOM 671 C C . SER A 1 85 ? 3.044 6.104 -6.656 1.00 74.75 85 SER A C 1
ATOM 673 O O . SER A 1 85 ? 3.908 5.869 -5.803 1.00 74.75 85 SER A O 1
ATOM 675 N N . GLN A 1 86 ? 1.816 6.514 -6.342 1.00 88.44 86 GLN A N 1
ATOM 676 C CA . GLN A 1 86 ? 1.256 6.369 -4.998 1.00 88.44 86 GLN A CA 1
ATOM 677 C C . GLN A 1 86 ? 0.025 5.472 -5.052 1.00 88.44 86 GLN A C 1
ATOM 679 O O . GLN A 1 86 ? -0.842 5.670 -5.902 1.00 88.44 86 GLN A O 1
ATOM 684 N N . ILE A 1 87 ? -0.044 4.506 -4.139 1.00 89.94 87 ILE A N 1
ATOM 685 C CA . ILE A 1 87 ? -1.189 3.611 -3.971 1.00 89.94 87 ILE A CA 1
ATOM 686 C C . ILE A 1 87 ? -1.832 3.920 -2.630 1.00 89.94 87 ILE A C 1
ATOM 688 O O . ILE A 1 87 ? -1.149 3.934 -1.612 1.00 89.94 87 ILE A O 1
ATOM 692 N N . LYS A 1 88 ? -3.141 4.137 -2.622 1.00 93.75 88 LYS A N 1
ATOM 693 C CA . LYS A 1 88 ? -3.931 4.295 -1.407 1.00 93.75 88 LYS A CA 1
ATOM 694 C C . LYS A 1 88 ? -4.821 3.073 -1.213 1.00 93.75 88 LYS A C 1
ATOM 696 O O . LYS A 1 88 ? -5.504 2.650 -2.147 1.00 93.75 88 LYS A O 1
ATOM 701 N N . ILE A 1 89 ? -4.793 2.532 -0.001 1.00 94.38 89 ILE A N 1
ATOM 702 C CA . ILE A 1 89 ? -5.484 1.322 0.430 1.00 94.38 89 ILE A CA 1
ATOM 703 C C . ILE A 1 89 ? -6.455 1.697 1.543 1.00 94.38 89 ILE A C 1
ATOM 705 O O . ILE A 1 89 ? -6.068 2.315 2.538 1.00 94.38 89 ILE A O 1
ATOM 709 N N . ASN A 1 90 ? -7.711 1.299 1.378 1.00 94.00 90 ASN A N 1
ATOM 710 C CA . ASN A 1 90 ? -8.771 1.513 2.352 1.00 94.00 90 ASN A CA 1
ATOM 711 C C . ASN A 1 90 ? -9.552 0.210 2.552 1.00 94.00 90 ASN A C 1
ATOM 713 O O . ASN A 1 90 ? -9.923 -0.413 1.557 1.00 94.00 90 ASN A O 1
ATOM 717 N N . PRO A 1 91 ? -9.843 -0.201 3.793 1.00 92.50 91 PRO A N 1
ATOM 718 C CA . PRO A 1 91 ? -10.796 -1.266 4.050 1.00 92.50 91 PRO A CA 1
ATOM 719 C C . PRO A 1 91 ? -12.231 -0.784 3.773 1.00 92.50 91 PRO A C 1
ATOM 721 O O . PRO A 1 91 ? -12.476 0.397 3.506 1.00 92.50 91 PRO A O 1
ATOM 724 N N . GLY A 1 92 ? -13.195 -1.707 3.822 1.00 87.62 92 GLY A N 1
ATOM 725 C CA . GLY A 1 92 ? -14.618 -1.349 3.857 1.00 87.62 92 GLY A CA 1
ATOM 726 C C . GLY A 1 92 ? -14.963 -0.403 5.019 1.00 87.62 92 GLY A C 1
ATOM 727 O O . GLY A 1 92 ? -14.190 -0.271 5.968 1.00 87.62 92 GLY A O 1
ATOM 728 N N . ALA A 1 93 ? -16.128 0.251 4.945 1.00 83.81 93 ALA A N 1
ATOM 729 C CA . ALA A 1 93 ? -16.589 1.169 5.990 1.00 83.81 93 ALA A CA 1
ATOM 730 C C . ALA A 1 93 ? -16.557 0.506 7.378 1.00 83.81 93 ALA A C 1
ATOM 732 O O . ALA A 1 93 ? -16.909 -0.669 7.509 1.00 83.81 93 ALA A O 1
ATOM 733 N N . ASP A 1 94 ? -16.093 1.261 8.377 1.00 83.12 94 ASP A N 1
ATOM 734 C CA . ASP A 1 94 ? -15.990 0.847 9.784 1.00 83.12 94 ASP A CA 1
ATOM 735 C C . ASP A 1 94 ? -15.163 -0.429 10.027 1.00 83.12 94 ASP A C 1
ATOM 737 O O . ASP A 1 94 ? -15.323 -1.119 11.035 1.00 83.12 94 ASP A O 1
ATOM 741 N N . LYS A 1 95 ? -14.262 -0.764 9.096 1.00 88.06 95 LYS A N 1
ATOM 742 C CA . LYS A 1 95 ? -13.299 -1.860 9.234 1.00 88.06 95 LYS A CA 1
ATOM 743 C C . LYS A 1 95 ? -11.881 -1.322 9.358 1.00 88.06 95 LYS A C 1
ATOM 745 O O . LYS A 1 95 ? -11.573 -0.215 8.918 1.00 88.06 95 LYS A O 1
ATOM 750 N N . THR A 1 96 ? -11.007 -2.151 9.912 1.00 91.94 96 THR A N 1
ATOM 751 C CA . THR A 1 96 ? -9.565 -1.927 9.913 1.00 91.94 96 THR A CA 1
ATOM 752 C C . THR A 1 96 ? -8.843 -3.138 9.342 1.00 91.94 96 THR A C 1
ATOM 754 O O . THR A 1 96 ? -9.435 -4.199 9.154 1.00 91.94 96 THR A O 1
ATOM 757 N N . PHE A 1 97 ? -7.570 -2.966 9.004 1.00 94.06 97 PHE A N 1
ATOM 758 C CA . PHE A 1 97 ? -6.708 -4.058 8.566 1.00 94.06 97 PHE A CA 1
ATOM 759 C C . PHE A 1 97 ? -5.287 -3.864 9.098 1.00 94.06 97 PHE A C 1
ATOM 761 O O . PHE A 1 97 ? -4.907 -2.774 9.518 1.00 94.06 97 PHE A O 1
ATOM 768 N N . ALA A 1 98 ? -4.483 -4.915 9.063 1.00 94.19 98 ALA A N 1
ATOM 769 C CA . ALA A 1 98 ? -3.050 -4.853 9.287 1.00 94.19 98 ALA A CA 1
ATOM 770 C C . ALA A 1 98 ? -2.311 -5.186 7.992 1.00 94.19 98 ALA A C 1
ATOM 772 O O . ALA A 1 98 ? -2.684 -6.123 7.285 1.00 94.19 98 ALA A O 1
ATOM 773 N N . LEU A 1 99 ? -1.236 -4.456 7.703 1.00 95.62 99 LEU A N 1
ATOM 774 C CA . LEU A 1 99 ? -0.242 -4.867 6.721 1.00 95.62 99 LEU A CA 1
ATOM 775 C C . LEU A 1 99 ? 0.884 -5.589 7.462 1.00 95.62 99 LEU A C 1
ATOM 777 O O . LEU A 1 99 ? 1.589 -4.983 8.268 1.00 95.62 99 LEU A O 1
ATOM 781 N N . LEU A 1 100 ? 1.068 -6.877 7.180 1.00 94.94 100 LEU A N 1
ATOM 782 C CA . LEU A 1 100 ? 2.084 -7.713 7.827 1.00 94.94 100 LEU A CA 1
ATOM 783 C C . LEU A 1 100 ? 3.385 -7.753 7.020 1.00 94.94 100 LEU A C 1
ATOM 785 O O . LEU A 1 100 ? 4.482 -7.699 7.588 1.00 94.94 100 LEU A O 1
ATOM 789 N N . ALA A 1 101 ? 3.259 -7.840 5.695 1.00 95.38 101 ALA A N 1
ATOM 790 C CA . ALA A 1 101 ? 4.389 -7.826 4.782 1.00 95.38 101 ALA A CA 1
ATOM 791 C C . ALA A 1 101 ? 4.017 -7.260 3.410 1.00 95.38 101 ALA A C 1
ATOM 793 O O . ALA A 1 101 ? 2.870 -7.331 2.970 1.00 95.38 101 ALA A O 1
ATOM 794 N N . ILE A 1 102 ? 5.027 -6.745 2.717 1.00 94.31 102 ILE A N 1
ATOM 795 C CA . ILE A 1 102 ? 4.927 -6.211 1.361 1.00 94.31 102 ILE A CA 1
ATOM 796 C C . ILE A 1 102 ? 6.078 -6.732 0.507 1.00 94.31 102 ILE A C 1
ATOM 798 O O . ILE A 1 102 ? 7.232 -6.706 0.936 1.00 94.31 102 ILE A O 1
ATOM 802 N N . THR A 1 103 ? 5.767 -7.161 -0.713 1.00 92.56 103 THR A N 1
ATOM 803 C CA . THR A 1 103 ? 6.750 -7.603 -1.705 1.00 92.56 103 THR A CA 1
ATOM 804 C C . THR A 1 103 ? 6.777 -6.644 -2.890 1.00 92.56 103 THR A C 1
ATOM 806 O O . THR A 1 103 ? 5.750 -6.391 -3.521 1.00 92.56 103 THR A O 1
ATOM 809 N N . VAL A 1 104 ? 7.968 -6.143 -3.215 1.00 90.19 104 VAL A N 1
ATOM 810 C CA . VAL A 1 104 ? 8.226 -5.207 -4.323 1.00 90.19 104 VAL A CA 1
ATOM 811 C C . VAL A 1 104 ? 9.388 -5.683 -5.189 1.00 90.19 104 VAL A C 1
ATOM 813 O O . VAL A 1 104 ? 10.211 -6.482 -4.747 1.00 90.19 104 VAL A O 1
ATOM 816 N N . CYS A 1 105 ? 9.496 -5.169 -6.410 1.00 87.19 105 CYS A N 1
ATOM 817 C CA . CYS A 1 105 ? 10.657 -5.393 -7.271 1.00 87.19 105 CYS A CA 1
ATOM 818 C C . CYS A 1 105 ? 11.048 -4.119 -8.031 1.00 87.19 105 CYS A C 1
ATOM 820 O O . CYS A 1 105 ? 10.263 -3.172 -8.164 1.00 87.19 105 CYS A O 1
ATOM 822 N N . HIS A 1 106 ? 12.288 -4.087 -8.522 1.00 85.62 106 HIS A N 1
ATOM 823 C CA . HIS A 1 106 ? 12.712 -3.084 -9.497 1.00 85.62 106 HIS A CA 1
ATOM 824 C C . HIS A 1 106 ? 12.272 -3.535 -10.886 1.00 85.62 106 HIS A C 1
ATOM 826 O O . HIS A 1 106 ? 12.471 -4.694 -11.241 1.00 85.62 106 HIS A O 1
ATOM 832 N N . LEU A 1 107 ? 11.752 -2.608 -11.696 1.00 76.44 107 LEU A N 1
ATOM 833 C CA . LEU A 1 107 ? 11.390 -2.901 -13.088 1.00 76.44 107 LEU A CA 1
ATOM 834 C C . LEU A 1 107 ? 12.585 -3.332 -13.950 1.00 76.44 107 LEU A C 1
ATOM 836 O O . LEU A 1 107 ? 12.413 -4.025 -14.945 1.00 76.44 107 LEU A O 1
ATOM 840 N N . ASN A 1 108 ? 13.792 -2.872 -13.620 1.00 77.19 108 ASN A N 1
ATOM 841 C CA . ASN A 1 108 ? 15.011 -3.219 -14.340 1.00 77.19 108 ASN A CA 1
ATOM 842 C C . ASN A 1 108 ? 16.248 -3.048 -13.440 1.00 77.19 108 ASN A C 1
ATOM 844 O O . ASN A 1 108 ? 16.202 -2.399 -12.394 1.00 77.19 108 ASN A O 1
ATOM 848 N N . ALA A 1 109 ? 17.381 -3.598 -13.878 1.00 82.38 109 ALA A N 1
ATOM 849 C CA . ALA A 1 109 ? 18.634 -3.571 -13.125 1.00 82.38 109 ALA A CA 1
ATOM 850 C C . ALA A 1 109 ? 19.351 -2.203 -13.129 1.00 82.38 109 ALA A C 1
ATOM 852 O O . ALA A 1 109 ? 20.379 -2.055 -12.466 1.00 82.38 109 ALA A O 1
ATOM 853 N N . VAL A 1 110 ? 18.849 -1.196 -13.859 1.00 84.88 110 VAL A N 1
ATOM 854 C CA . VAL A 1 110 ? 19.438 0.157 -13.843 1.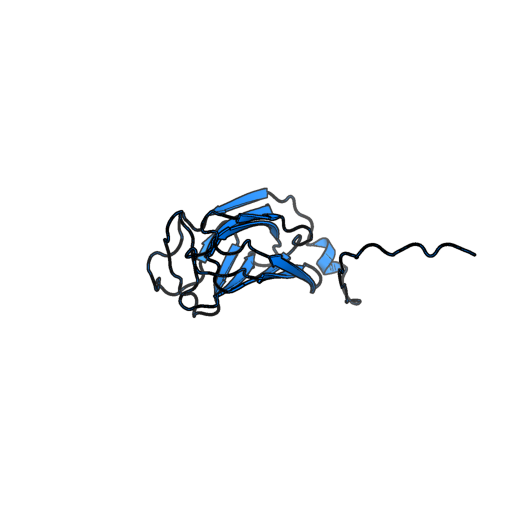00 84.88 110 VAL A CA 1
ATOM 855 C C . VAL A 1 110 ? 18.868 1.029 -12.728 1.00 84.88 110 VAL A C 1
ATOM 857 O O . VAL A 1 110 ? 19.512 2.005 -12.332 1.00 84.88 110 VAL A O 1
ATOM 860 N N . VAL A 1 111 ? 17.703 0.664 -12.180 1.00 81.19 111 VAL A N 1
ATOM 861 C CA . VAL A 1 111 ? 17.090 1.363 -11.050 1.00 81.19 111 VAL A CA 1
ATOM 862 C C . VAL A 1 111 ? 18.025 1.296 -9.842 1.00 81.19 111 VAL A C 1
ATOM 864 O O . VAL A 1 111 ? 18.410 0.237 -9.336 1.00 81.19 111 VAL A O 1
ATOM 867 N N . ARG A 1 112 ? 18.437 2.481 -9.387 1.00 88.56 112 ARG A N 1
ATOM 868 C CA . ARG A 1 112 ? 19.145 2.630 -8.118 1.00 88.56 112 ARG A CA 1
ATOM 869 C C . ARG A 1 112 ? 18.176 2.360 -6.980 1.00 88.56 112 ARG A C 1
ATOM 871 O O . ARG A 1 112 ? 16.963 2.361 -7.153 1.00 88.56 112 ARG A O 1
ATOM 878 N N . GLU A 1 113 ? 18.737 2.173 -5.804 1.00 89.94 113 GLU A N 1
ATOM 879 C CA . GLU A 1 113 ? 17.976 2.097 -4.570 1.00 89.94 113 GLU A CA 1
ATOM 880 C C . GLU A 1 113 ? 16.813 3.091 -4.498 1.00 89.94 113 GLU A C 1
ATOM 882 O O . GLU A 1 113 ? 16.960 4.275 -4.805 1.00 89.94 113 GLU A O 1
ATOM 887 N N . GLN A 1 114 ? 15.664 2.570 -4.080 1.00 88.88 114 GLN A N 1
ATOM 888 C CA . GLN A 1 114 ? 14.446 3.329 -3.851 1.00 88.88 114 GLN A CA 1
ATOM 889 C C . GLN A 1 114 ? 14.079 3.278 -2.372 1.00 88.88 114 GLN A C 1
ATOM 891 O O . GLN A 1 114 ? 14.228 2.233 -1.722 1.00 88.88 114 GLN A O 1
ATOM 896 N N . PHE A 1 115 ? 13.540 4.391 -1.884 1.00 90.81 115 PHE A N 1
ATOM 897 C CA . PHE A 1 115 ? 12.900 4.484 -0.581 1.00 90.81 115 PHE A CA 1
ATOM 898 C C . PHE A 1 115 ? 11.393 4.380 -0.775 1.00 90.81 115 PHE A C 1
ATOM 900 O O . PHE A 1 115 ? 10.775 5.249 -1.386 1.00 90.81 115 PHE A O 1
ATOM 907 N N . MET A 1 116 ? 10.819 3.298 -0.264 1.00 92.56 116 MET A N 1
ATOM 908 C CA . MET A 1 116 ? 9.379 3.122 -0.169 1.00 92.56 116 MET A CA 1
ATOM 909 C C . MET A 1 116 ? 8.904 3.712 1.153 1.00 92.56 116 MET A C 1
ATOM 911 O O . MET A 1 116 ? 9.464 3.390 2.204 1.00 92.56 116 MET A O 1
ATOM 915 N N . VAL A 1 117 ? 7.868 4.542 1.102 1.00 94.81 117 VAL A N 1
ATOM 916 C CA . VAL A 1 117 ? 7.232 5.111 2.296 1.00 94.81 117 VAL A CA 1
ATOM 917 C C . VAL A 1 117 ? 5.838 4.520 2.437 1.00 94.81 117 VAL A C 1
ATOM 919 O O . VAL A 1 117 ? 5.057 4.539 1.488 1.00 94.81 117 VAL A O 1
ATOM 922 N N . LEU A 1 118 ? 5.553 3.990 3.619 1.00 96.50 118 LEU A N 1
ATOM 923 C CA . LEU A 1 118 ? 4.268 3.455 4.041 1.00 96.50 118 LEU A CA 1
ATOM 924 C C . LEU A 1 118 ? 3.716 4.407 5.102 1.00 96.50 118 LEU A C 1
ATOM 926 O O . LEU A 1 118 ? 4.309 4.515 6.171 1.00 96.50 118 LEU A O 1
ATOM 930 N N . ASP A 1 119 ? 2.634 5.109 4.796 1.00 97.44 119 ASP A N 1
ATOM 931 C CA . ASP A 1 119 ? 1.995 6.089 5.678 1.00 97.44 119 ASP A CA 1
ATOM 932 C C . ASP A 1 119 ? 0.574 5.625 6.004 1.00 97.44 119 ASP A C 1
ATOM 934 O O . ASP A 1 119 ? -0.314 5.633 5.147 1.00 97.44 119 ASP A O 1
ATOM 938 N N . GLY A 1 120 ? 0.399 5.109 7.216 1.00 97.44 120 GLY A N 1
ATOM 939 C CA . GLY A 1 120 ? -0.838 4.529 7.710 1.00 97.44 120 GLY A CA 1
ATOM 940 C C . GLY A 1 120 ? -1.553 5.447 8.690 1.00 97.44 120 GLY A C 1
ATOM 941 O O . GLY A 1 120 ? -0.925 6.107 9.513 1.00 97.44 120 GLY A O 1
ATOM 942 N N . VAL A 1 121 ? -2.883 5.422 8.655 1.00 96.50 121 VAL A N 1
ATOM 943 C CA . VAL A 1 121 ? -3.726 6.027 9.690 1.00 96.50 121 VAL A CA 1
ATOM 944 C C . VAL A 1 121 ? -4.438 4.909 10.433 1.00 96.50 121 VAL A C 1
ATOM 946 O O . VAL A 1 121 ? -5.275 4.209 9.858 1.00 96.50 121 VAL A O 1
ATOM 949 N N . GLN A 1 122 ? -4.094 4.738 11.704 1.00 94.38 122 GLN A N 1
ATOM 950 C CA . GLN A 1 122 ? -4.702 3.766 12.602 1.00 94.38 122 GLN A CA 1
ATOM 951 C C . GLN A 1 122 ? -6.077 4.240 13.082 1.00 94.38 122 GLN A C 1
ATOM 953 O O . GLN A 1 122 ? -6.403 5.432 13.060 1.00 94.38 122 GLN A O 1
ATOM 958 N N . CYS A 1 123 ? -6.889 3.300 13.559 1.00 85.25 123 CYS A N 1
ATOM 959 C CA . CYS A 1 123 ? -8.081 3.617 14.336 1.00 85.25 123 CYS A CA 1
ATOM 960 C C . CYS A 1 123 ? -7.718 4.530 15.522 1.00 85.25 123 CYS A C 1
ATOM 962 O O . CYS A 1 123 ? -6.668 4.384 16.147 1.00 85.25 123 CYS A O 1
ATOM 964 N N . GLY A 1 124 ? -8.560 5.533 15.775 1.00 84.12 124 GLY A N 1
ATOM 965 C CA . GLY A 1 124 ? -8.253 6.631 16.700 1.00 84.12 124 GLY A CA 1
ATOM 966 C C . GLY A 1 124 ? -7.437 7.776 16.080 1.00 84.12 124 GLY A C 1
ATOM 967 O O . GLY A 1 124 ? -7.153 8.749 16.765 1.00 84.12 124 GLY A O 1
ATOM 968 N N . GLY A 1 125 ? -7.082 7.699 14.791 1.00 88.19 125 GLY A N 1
ATOM 969 C CA . GLY A 1 125 ? -6.437 8.793 14.053 1.00 88.19 125 GLY A CA 1
ATOM 970 C C . GLY A 1 125 ? -4.917 8.875 14.212 1.00 88.19 125 GLY A C 1
ATOM 971 O O . GLY A 1 125 ? -4.307 9.813 13.709 1.00 88.19 125 GLY A O 1
ATOM 972 N N . THR A 1 126 ? -4.290 7.902 14.881 1.00 93.94 126 THR A N 1
ATOM 973 C CA . THR A 1 126 ? -2.825 7.863 15.015 1.00 93.94 126 THR A CA 1
ATOM 974 C C . THR A 1 126 ? -2.178 7.626 13.653 1.00 93.94 126 THR A C 1
ATOM 976 O O . THR A 1 126 ? -2.519 6.671 12.958 1.00 93.94 126 THR A O 1
ATOM 979 N N . HIS A 1 127 ? -1.218 8.472 13.288 1.00 96.44 127 HIS A N 1
ATOM 980 C CA . HIS A 1 127 ? -0.415 8.292 12.082 1.00 96.44 127 HIS A CA 1
ATOM 981 C C . HIS A 1 127 ? 0.812 7.423 12.369 1.00 96.44 127 HIS A C 1
ATOM 983 O O . HIS A 1 127 ? 1.491 7.605 13.380 1.00 96.44 127 HIS A O 1
ATOM 989 N N . VAL A 1 128 ? 1.111 6.494 11.462 1.00 96.38 128 VAL A N 1
ATOM 990 C CA . VAL A 1 128 ? 2.299 5.641 11.521 1.00 96.38 128 VAL A CA 1
ATOM 991 C C . VAL A 1 128 ? 2.997 5.656 10.173 1.00 96.38 128 VAL A C 1
ATOM 993 O O . VAL A 1 128 ? 2.435 5.225 9.169 1.00 96.38 128 VAL A O 1
ATOM 996 N N . THR A 1 129 ? 4.263 6.068 10.173 1.00 97.31 129 THR A N 1
ATOM 997 C CA . THR A 1 129 ? 5.082 6.108 8.962 1.00 97.31 129 THR A CA 1
ATOM 998 C C . THR A 1 129 ? 6.245 5.136 9.063 1.00 97.31 129 THR A C 1
ATOM 1000 O O . THR A 1 129 ? 7.036 5.175 10.005 1.00 97.31 129 THR A O 1
ATOM 1003 N N . ILE A 1 130 ? 6.385 4.280 8.054 1.00 96.12 130 ILE A N 1
ATOM 1004 C CA . ILE A 1 130 ? 7.504 3.356 7.907 1.00 96.12 130 ILE A CA 1
ATOM 1005 C C . ILE A 1 130 ? 8.200 3.612 6.578 1.00 96.12 130 ILE A C 1
ATOM 1007 O O . ILE A 1 130 ? 7.589 3.539 5.515 1.00 96.12 130 ILE A O 1
ATOM 1011 N N . THR A 1 131 ? 9.516 3.798 6.631 1.00 95.44 131 THR A N 1
ATOM 1012 C CA . THR A 1 131 ? 10.357 3.838 5.433 1.00 95.44 131 THR A CA 1
ATOM 1013 C C . THR A 1 131 ? 11.101 2.515 5.263 1.00 95.44 131 THR A C 1
ATOM 1015 O O . THR A 1 131 ? 11.642 1.942 6.218 1.00 95.44 131 THR A O 1
ATOM 1018 N N . ARG A 1 132 ? 11.131 2.005 4.031 1.00 94.75 132 ARG A N 1
ATOM 1019 C CA . ARG A 1 132 ? 11.884 0.813 3.627 1.00 94.75 132 ARG A CA 1
ATOM 1020 C C . ARG A 1 132 ? 12.802 1.141 2.463 1.00 94.75 132 ARG A C 1
ATOM 1022 O O . ARG A 1 132 ? 12.440 1.877 1.552 1.00 94.75 132 ARG A O 1
ATOM 1029 N N . ARG A 1 133 ? 14.002 0.573 2.504 1.00 93.75 133 ARG A N 1
ATOM 1030 C CA . ARG A 1 133 ? 15.055 0.761 1.506 1.00 93.75 133 ARG A CA 1
ATOM 1031 C C . ARG A 1 133 ? 15.202 -0.526 0.708 1.00 93.75 133 ARG A C 1
ATOM 1033 O O . ARG A 1 133 ? 15.425 -1.585 1.291 1.00 93.75 133 ARG A O 1
ATOM 1040 N N . THR A 1 134 ? 15.075 -0.431 -0.609 1.00 92.19 134 THR A N 1
ATOM 1041 C CA . THR A 1 134 ? 15.309 -1.571 -1.507 1.00 92.19 134 THR A CA 1
ATOM 1042 C C . THR A 1 134 ? 16.786 -1.710 -1.840 1.00 92.19 134 THR A C 1
ATOM 1044 O O . THR A 1 134 ? 17.522 -0.729 -1.881 1.00 92.19 134 THR A O 1
ATOM 1047 N N . ARG A 1 135 ? 17.247 -2.930 -2.110 1.0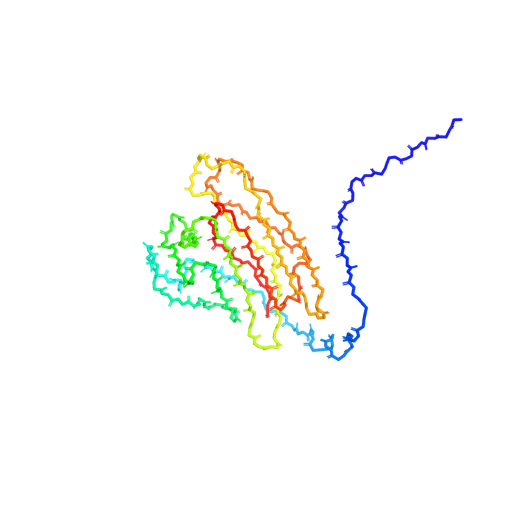0 90.06 135 ARG A N 1
ATOM 1048 C CA . ARG A 1 135 ? 18.587 -3.137 -2.667 1.00 90.06 135 ARG A CA 1
ATOM 1049 C C . ARG A 1 135 ? 18.619 -2.604 -4.095 1.00 90.06 135 ARG A C 1
ATOM 1051 O O . ARG A 1 135 ? 17.710 -2.880 -4.873 1.00 90.06 135 ARG A O 1
ATOM 1058 N N . ALA A 1 136 ? 19.652 -1.830 -4.421 1.00 87.00 136 ALA A N 1
ATOM 1059 C CA . ALA A 1 136 ? 19.855 -1.278 -5.756 1.00 87.00 136 ALA A CA 1
ATOM 1060 C C . ALA A 1 136 ? 20.059 -2.385 -6.802 1.00 87.00 136 ALA A C 1
ATOM 1062 O O . ALA A 1 136 ? 20.695 -3.395 -6.500 1.00 87.00 136 ALA A O 1
ATOM 1063 N N . ARG A 1 137 ? 19.623 -2.133 -8.046 1.00 82.56 137 ARG A N 1
ATOM 1064 C CA . ARG A 1 137 ? 19.949 -2.954 -9.227 1.00 82.56 137 ARG A CA 1
ATOM 1065 C C . ARG A 1 137 ? 19.494 -4.412 -9.120 1.00 82.56 137 ARG A C 1
ATOM 1067 O O . ARG A 1 137 ? 20.140 -5.301 -9.669 1.00 82.56 137 ARG A O 1
ATOM 1074 N N . LEU A 1 138 ? 18.400 -4.659 -8.404 1.00 82.25 138 LEU A N 1
ATOM 1075 C CA . LEU A 1 138 ? 17.914 -6.005 -8.132 1.00 82.25 138 LEU A CA 1
ATOM 1076 C C . LEU A 1 138 ? 16.462 -6.153 -8.593 1.00 82.25 138 LEU A C 1
ATOM 1078 O O . LEU A 1 138 ? 15.545 -5.618 -7.972 1.00 82.25 138 LEU A O 1
ATOM 1082 N N . THR A 1 139 ? 16.265 -6.907 -9.675 1.00 82.88 139 THR A N 1
ATOM 1083 C CA . THR A 1 139 ? 14.942 -7.198 -10.255 1.00 82.88 139 THR A CA 1
ATOM 1084 C C . THR A 1 139 ? 14.232 -8.365 -9.573 1.00 82.88 139 THR A C 1
ATOM 1086 O O . THR A 1 139 ? 13.032 -8.541 -9.760 1.00 82.88 139 THR A O 1
ATOM 1089 N N . THR A 1 140 ? 14.933 -9.153 -8.749 1.00 87.00 140 THR A N 1
ATOM 1090 C CA . THR A 1 140 ? 14.290 -10.207 -7.957 1.00 87.00 140 THR A CA 1
ATOM 1091 C C . THR A 1 140 ? 13.375 -9.596 -6.888 1.00 87.00 140 THR A C 1
ATOM 1093 O O . THR A 1 140 ? 13.756 -8.582 -6.290 1.00 87.00 140 THR A O 1
ATOM 1096 N N . PRO A 1 141 ? 12.219 -10.219 -6.588 1.00 90.38 141 PRO A N 1
ATOM 1097 C CA . PRO A 1 141 ? 11.322 -9.781 -5.523 1.00 90.38 141 PRO A CA 1
ATOM 1098 C C . PRO A 1 141 ? 12.029 -9.578 -4.179 1.00 90.38 141 PRO A C 1
ATOM 1100 O O . PRO A 1 141 ? 12.880 -10.368 -3.773 1.00 90.38 141 PRO A O 1
ATOM 1103 N N . GLN A 1 142 ? 11.654 -8.512 -3.479 1.00 92.00 142 GLN A N 1
ATOM 1104 C CA . GLN A 1 142 ? 12.147 -8.154 -2.154 1.00 92.00 142 GLN A CA 1
ATOM 1105 C C . GLN A 1 142 ? 10.955 -7.989 -1.216 1.00 92.00 142 GLN A C 1
ATOM 1107 O O . GLN A 1 142 ? 10.091 -7.144 -1.458 1.00 92.00 142 GLN A O 1
ATOM 1112 N N . SER A 1 143 ? 10.923 -8.780 -0.145 1.00 94.12 143 SER A N 1
ATOM 1113 C CA . SER A 1 143 ? 9.855 -8.748 0.856 1.00 94.12 143 SER A CA 1
ATOM 1114 C C . SER A 1 143 ? 10.298 -8.026 2.125 1.00 94.12 143 SER A C 1
ATOM 1116 O O . SER A 1 143 ? 11.409 -8.222 2.618 1.00 94.12 143 SER A O 1
ATOM 1118 N N . PHE A 1 144 ? 9.409 -7.204 2.674 1.00 95.69 144 PHE A N 1
ATOM 1119 C CA . PHE A 1 144 ? 9.643 -6.418 3.879 1.00 95.69 144 PHE A CA 1
ATOM 1120 C C . PHE A 1 144 ? 8.518 -6.643 4.882 1.00 95.69 144 PHE A C 1
ATOM 1122 O O . PHE A 1 144 ? 7.349 -6.494 4.538 1.00 95.69 144 PHE A O 1
ATOM 1129 N N . LEU A 1 145 ? 8.879 -6.932 6.135 1.00 95.62 145 LEU A N 1
ATOM 1130 C CA . LEU A 1 145 ? 7.936 -6.907 7.252 1.00 95.62 145 LEU A CA 1
ATOM 1131 C C . LEU A 1 145 ? 7.587 -5.463 7.626 1.00 95.62 145 LEU A C 1
ATOM 1133 O O . LEU A 1 145 ? 8.431 -4.552 7.557 1.00 95.62 145 LEU A O 1
ATOM 1137 N N . THR A 1 146 ? 6.356 -5.265 8.079 1.00 95.44 146 THR A N 1
ATOM 1138 C CA . THR A 1 146 ? 5.785 -3.943 8.372 1.00 95.44 146 THR A CA 1
ATOM 1139 C C . THR A 1 146 ? 5.218 -3.853 9.795 1.00 95.44 146 THR A C 1
ATOM 1141 O O . THR A 1 146 ? 4.043 -3.547 9.975 1.00 95.44 146 THR A O 1
ATOM 1144 N N . PRO A 1 147 ? 6.038 -4.109 10.836 1.00 93.19 147 PRO A N 1
ATOM 1145 C CA . PRO A 1 147 ? 5.580 -4.015 12.220 1.00 93.19 147 PRO A CA 1
ATOM 1146 C C . PRO A 1 147 ? 5.085 -2.599 12.542 1.00 93.19 147 PRO A C 1
ATOM 1148 O O . PRO A 1 147 ? 5.744 -1.627 12.177 1.00 93.19 147 PRO A O 1
ATOM 1151 N N . GLY A 1 148 ? 3.957 -2.497 13.247 1.00 91.69 148 GLY A N 1
ATOM 1152 C CA . GLY A 1 148 ? 3.315 -1.227 13.607 1.00 91.69 148 GLY A CA 1
ATOM 1153 C C . GLY A 1 148 ? 2.298 -0.712 12.584 1.00 91.69 148 GLY A C 1
ATOM 1154 O O . GLY A 1 148 ? 1.643 0.291 12.843 1.00 91.69 148 GLY A O 1
ATOM 1155 N N . LEU A 1 149 ? 2.143 -1.382 11.437 1.00 95.19 149 LEU A N 1
ATOM 1156 C CA . LEU A 1 149 ? 1.063 -1.126 10.477 1.00 95.19 149 LEU A CA 1
ATOM 1157 C C . LEU A 1 149 ? -0.146 -2.027 10.752 1.00 95.19 149 LEU A C 1
ATOM 1159 O O . LEU A 1 149 ? -0.643 -2.717 9.866 1.00 95.19 149 LEU A O 1
ATOM 1163 N N . ASP A 1 150 ? -0.600 -2.026 11.998 1.00 93.25 150 ASP A N 1
ATOM 1164 C CA . ASP A 1 150 ? -1.801 -2.709 12.470 1.00 93.25 150 ASP A CA 1
ATOM 1165 C C . ASP A 1 150 ? -2.961 -1.729 12.688 1.00 93.25 150 ASP A C 1
ATOM 1167 O O . ASP A 1 150 ? -2.756 -0.522 12.835 1.00 93.25 150 ASP A O 1
ATOM 1171 N N . ASN A 1 151 ? -4.188 -2.261 12.695 1.00 92.38 151 ASN A N 1
ATOM 1172 C CA . ASN A 1 151 ? -5.413 -1.516 12.993 1.00 92.38 151 ASN A CA 1
ATOM 1173 C C . ASN A 1 151 ? -5.618 -0.259 12.115 1.00 92.38 151 ASN A C 1
ATOM 1175 O O . ASN A 1 151 ? -6.047 0.793 12.589 1.00 92.38 151 ASN A O 1
ATOM 1179 N N . LEU A 1 152 ? -5.287 -0.356 10.827 1.00 94.69 152 LEU A N 1
ATOM 1180 C CA . LEU A 1 152 ? -5.319 0.734 9.854 1.00 94.69 152 LEU A CA 1
ATOM 1181 C C . LEU A 1 152 ? -6.724 0.962 9.291 1.00 94.69 152 LEU A C 1
ATOM 1183 O O . LEU A 1 152 ? -7.348 0.033 8.784 1.00 94.69 152 LEU A O 1
ATOM 1187 N N . TYR A 1 153 ? -7.171 2.218 9.278 1.00 93.38 153 TY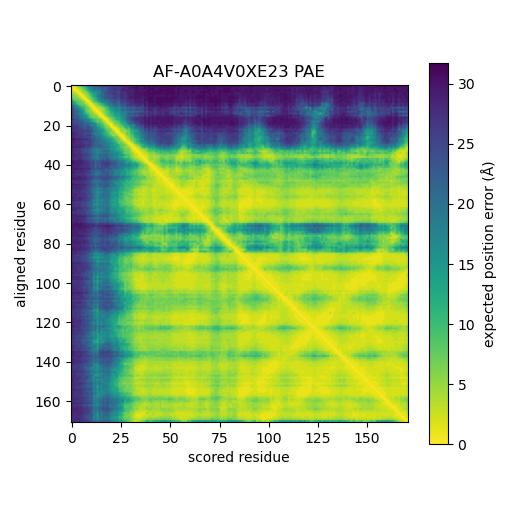R A N 1
ATOM 1188 C CA . TYR A 1 153 ? -8.323 2.683 8.490 1.00 93.38 153 TYR A CA 1
ATOM 1189 C C . TYR A 1 153 ? -7.896 3.140 7.081 1.00 93.38 153 TYR A C 1
ATOM 1191 O O . TYR A 1 153 ? -8.699 3.169 6.148 1.00 93.38 153 TYR A O 1
ATOM 1199 N N . SER A 1 154 ? -6.626 3.505 6.893 1.00 95.75 154 SER A N 1
ATOM 1200 C CA . SER A 1 154 ? -6.067 3.757 5.565 1.00 95.75 154 SER A CA 1
ATOM 1201 C C . SER A 1 154 ? -4.554 3.576 5.547 1.00 95.75 154 SER A C 1
ATOM 1203 O O . SER A 1 154 ? -3.895 3.708 6.577 1.00 95.75 154 SER A O 1
ATOM 1205 N N . LEU A 1 155 ? -4.010 3.283 4.368 1.00 97.31 155 LEU A N 1
ATOM 1206 C CA . LEU A 1 155 ? -2.576 3.216 4.111 1.00 97.31 155 LEU A CA 1
ATOM 1207 C C . LEU A 1 155 ? -2.267 3.844 2.756 1.00 97.31 155 LEU A C 1
ATOM 1209 O O . LEU A 1 155 ? -2.884 3.492 1.754 1.00 97.31 155 LEU A O 1
ATOM 1213 N N . THR A 1 156 ? -1.280 4.728 2.709 1.00 95.75 156 THR A N 1
ATOM 1214 C CA . THR A 1 156 ? -0.697 5.236 1.469 1.00 95.75 156 THR A CA 1
ATOM 1215 C C . THR A 1 156 ? 0.706 4.670 1.300 1.00 95.75 156 THR A C 1
ATOM 1217 O O . THR A 1 156 ? 1.541 4.753 2.195 1.00 95.75 156 THR A O 1
ATOM 1220 N N . ILE A 1 157 ? 0.977 4.099 0.133 1.00 94.06 157 ILE A N 1
ATOM 1221 C CA . ILE A 1 157 ? 2.266 3.534 -0.248 1.00 94.06 157 ILE A CA 1
ATOM 1222 C C . ILE A 1 157 ? 2.851 4.404 -1.355 1.00 94.06 157 ILE A C 1
ATOM 1224 O O . ILE A 1 157 ? 2.336 4.436 -2.473 1.00 94.06 157 ILE A O 1
ATOM 1228 N N . SER A 1 158 ? 3.949 5.091 -1.057 1.00 92.06 158 SER A N 1
ATOM 1229 C CA . SER A 1 158 ? 4.767 5.770 -2.061 1.00 92.06 158 SER A CA 1
ATOM 1230 C C . SER A 1 158 ? 5.837 4.806 -2.557 1.00 92.06 158 SER A C 1
ATOM 1232 O O . SER A 1 158 ? 6.783 4.500 -1.831 1.00 92.06 158 SER A O 1
ATOM 1234 N N . LEU A 1 159 ? 5.680 4.313 -3.786 1.00 84.44 159 LEU A N 1
ATOM 1235 C CA . LEU A 1 159 ? 6.539 3.266 -4.349 1.00 84.44 159 LEU A CA 1
ATOM 1236 C C . LEU A 1 159 ? 7.784 3.806 -5.063 1.00 84.44 159 LEU A C 1
ATOM 1238 O O . LEU A 1 159 ? 8.691 3.036 -5.364 1.00 84.44 159 LEU A O 1
ATOM 1242 N N . GLY A 1 160 ? 7.854 5.103 -5.373 1.00 82.12 160 GLY A N 1
ATOM 1243 C CA . GLY A 1 160 ? 8.922 5.612 -6.241 1.00 82.12 160 GLY A CA 1
ATOM 1244 C C . GLY A 1 160 ? 8.865 4.896 -7.591 1.00 82.12 160 GLY A C 1
ATOM 1245 O O . GLY A 1 160 ? 7.804 4.922 -8.205 1.00 82.12 160 GLY A O 1
ATOM 1246 N N . TRP A 1 161 ? 9.965 4.242 -7.997 1.00 79.88 161 TRP A N 1
ATOM 1247 C CA . TRP A 1 161 ? 10.110 3.425 -9.222 1.00 79.88 161 TRP A CA 1
ATOM 1248 C C . TRP A 1 161 ? 9.930 1.904 -9.015 1.00 79.88 161 TRP A C 1
ATOM 1250 O O . TRP A 1 161 ? 10.407 1.094 -9.813 1.00 79.88 161 TRP A O 1
ATOM 1260 N N . LEU A 1 162 ? 9.291 1.502 -7.915 1.00 85.62 162 LEU A N 1
ATOM 1261 C CA . LEU A 1 162 ? 9.061 0.100 -7.562 1.00 85.62 162 LEU A CA 1
ATOM 1262 C C . LEU A 1 162 ? 7.725 -0.418 -8.082 1.00 85.62 162 LEU A C 1
ATOM 1264 O O . LEU A 1 162 ? 6.712 0.277 -7.997 1.00 85.62 162 LEU A O 1
ATOM 1268 N N . SER A 1 163 ? 7.712 -1.670 -8.532 1.00 85.12 163 SER A N 1
ATOM 1269 C CA . SER A 1 163 ? 6.465 -2.391 -8.803 1.00 85.12 163 SER A CA 1
ATOM 1270 C C . SER A 1 163 ? 6.053 -3.219 -7.592 1.00 85.12 163 SER A C 1
ATOM 1272 O O . SER A 1 163 ? 6.904 -3.707 -6.843 1.00 85.12 163 SER A O 1
ATOM 1274 N N . LEU A 1 164 ? 4.746 -3.377 -7.403 1.00 86.75 164 LEU A N 1
ATOM 1275 C CA . LEU A 1 164 ? 4.142 -4.091 -6.284 1.00 86.75 164 LEU A CA 1
ATOM 1276 C C . LEU A 1 164 ? 3.741 -5.506 -6.710 1.00 86.75 164 LEU A C 1
ATOM 1278 O O . LEU A 1 164 ? 3.137 -5.673 -7.765 1.00 86.75 164 LEU A O 1
ATOM 1282 N N . GLY A 1 165 ? 4.098 -6.513 -5.913 1.00 84.81 165 GLY A N 1
ATOM 1283 C CA . GLY A 1 165 ? 3.821 -7.920 -6.228 1.00 84.81 165 GLY A CA 1
ATOM 1284 C C . GLY A 1 165 ? 2.773 -8.542 -5.317 1.00 84.81 165 GLY A C 1
ATOM 1285 O O . GLY A 1 165 ? 1.797 -9.123 -5.785 1.00 84.81 165 GLY A O 1
ATOM 1286 N N . GLU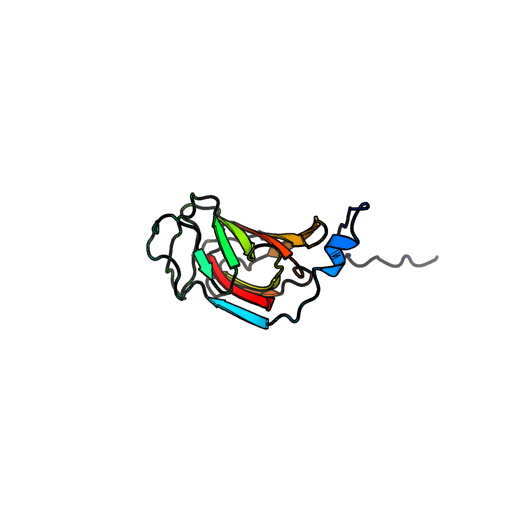 A 1 166 ? 2.951 -8.393 -4.005 1.00 88.19 166 GLU A N 1
ATOM 1287 C CA . GLU A 1 166 ? 2.090 -9.030 -3.006 1.00 88.19 166 GLU A CA 1
ATOM 1288 C C . GLU A 1 166 ? 1.991 -8.190 -1.732 1.00 88.19 166 GLU A C 1
ATOM 1290 O O . GLU A 1 166 ? 2.989 -7.605 -1.297 1.00 88.19 166 GLU A O 1
ATOM 1295 N N . LEU A 1 167 ? 0.811 -8.207 -1.102 1.00 91.81 167 LEU A N 1
ATOM 1296 C CA . LEU A 1 167 ? 0.636 -7.847 0.307 1.00 91.81 167 LEU A CA 1
ATOM 1297 C C . LEU A 1 167 ? 0.188 -9.063 1.122 1.00 91.81 167 LEU A C 1
ATOM 1299 O O . LEU A 1 167 ? -0.725 -9.783 0.719 1.00 91.81 167 LEU A O 1
ATOM 1303 N N . VAL A 1 168 ? 0.765 -9.224 2.310 1.00 93.12 168 VAL A N 1
ATOM 1304 C CA . VAL A 1 168 ? 0.217 -10.088 3.361 1.00 93.12 168 VAL A CA 1
ATOM 1305 C C . VAL A 1 168 ? -0.535 -9.193 4.332 1.00 93.12 168 VAL A C 1
ATOM 1307 O O . VAL A 1 168 ? 0.062 -8.297 4.935 1.00 93.12 168 VAL A O 1
ATOM 1310 N N . VAL A 1 169 ? -1.836 -9.422 4.469 1.00 92.31 169 VAL A N 1
ATOM 1311 C CA . VAL A 1 169 ? -2.739 -8.588 5.267 1.00 92.31 169 VAL A CA 1
ATOM 1312 C C . VAL A 1 169 ? -3.481 -9.423 6.302 1.00 92.31 169 VAL A C 1
ATOM 1314 O O . VAL A 1 169 ? -3.606 -10.635 6.152 1.00 92.31 169 VAL A O 1
ATOM 1317 N N . ALA A 1 170 ? -3.977 -8.776 7.350 1.00 88.94 170 ALA A N 1
ATOM 1318 C CA . ALA A 1 170 ? -4.926 -9.374 8.282 1.00 88.94 170 ALA A CA 1
ATOM 1319 C C . ALA A 1 170 ? -6.125 -8.434 8.445 1.00 88.94 170 ALA A C 1
ATOM 1321 O O . ALA A 1 170 ? -5.922 -7.239 8.660 1.00 88.94 170 ALA A O 1
ATOM 1322 N N . SER A 1 171 ? -7.348 -8.939 8.298 1.00 78.69 171 SER A N 1
ATOM 1323 C CA . SER A 1 171 ? -8.585 -8.134 8.291 1.00 78.69 171 SER A CA 1
ATOM 1324 C C . SER A 1 171 ? -9.794 -8.905 8.792 1.00 78.69 171 SER A C 1
ATOM 1326 O O . SER A 1 171 ? -9.746 -10.153 8.692 1.00 78.69 171 SER A O 1
#

Mean predicted aligned error: 10.55 Å